Protein AF-A0A7Y0XD30-F1 (afdb_monomer)

Mean predicted aligned error: 10.46 Å

Structure (mmCIF, N/CA/C/O backbone):
data_AF-A0A7Y0XD30-F1
#
_entry.id   AF-A0A7Y0XD30-F1
#
loop_
_atom_site.group_PDB
_atom_site.id
_atom_site.type_symbol
_atom_site.label_atom_id
_atom_site.label_alt_id
_atom_site.label_comp_id
_atom_site.label_asym_id
_atom_site.label_entity_id
_atom_site.label_seq_id
_atom_site.pdbx_PDB_ins_code
_atom_site.Cartn_x
_atom_site.Cartn_y
_atom_site.Cartn_z
_atom_site.occupancy
_atom_site.B_iso_or_equiv
_atom_site.auth_seq_id
_atom_site.auth_comp_id
_atom_site.auth_asym_id
_atom_site.auth_atom_id
_atom_site.pdbx_PDB_model_num
ATOM 1 N N . ARG A 1 1 ? 8.450 -15.158 6.110 1.00 40.72 1 ARG A N 1
ATOM 2 C CA . ARG A 1 1 ? 8.918 -14.744 7.461 1.00 40.72 1 ARG A CA 1
ATOM 3 C C . ARG A 1 1 ? 7.693 -14.231 8.214 1.00 40.72 1 ARG A C 1
ATOM 5 O O . ARG A 1 1 ? 7.146 -13.221 7.806 1.00 40.72 1 ARG A O 1
ATOM 12 N N . ASN A 1 2 ? 7.202 -14.984 9.203 1.00 28.38 2 ASN A N 1
ATOM 13 C CA . ASN A 1 2 ? 5.881 -14.786 9.821 1.00 28.38 2 ASN A CA 1
ATOM 14 C C . ASN A 1 2 ? 5.797 -13.502 10.667 1.00 28.38 2 ASN A C 1
ATOM 16 O O . ASN A 1 2 ? 6.642 -13.281 11.538 1.00 28.38 2 ASN A O 1
ATOM 20 N N . LEU A 1 3 ? 4.737 -12.712 10.463 1.00 45.53 3 LEU A N 1
ATOM 21 C CA . LEU A 1 3 ? 4.401 -11.514 11.253 1.00 45.53 3 LEU A CA 1
ATOM 22 C C . LEU A 1 3 ? 4.070 -11.845 12.720 1.00 45.53 3 LEU A C 1
ATOM 24 O O . LEU A 1 3 ? 4.268 -11.014 13.596 1.00 45.53 3 LEU A O 1
ATOM 28 N N . ILE A 1 4 ? 3.689 -13.094 13.016 1.00 52.75 4 ILE A N 1
ATOM 29 C CA . ILE A 1 4 ? 3.488 -13.586 14.392 1.00 52.75 4 ILE A CA 1
ATOM 30 C C . ILE A 1 4 ? 4.797 -13.539 15.208 1.00 52.75 4 ILE A C 1
ATOM 32 O O . ILE A 1 4 ? 4.771 -13.384 16.427 1.00 52.75 4 ILE A O 1
ATOM 36 N N . SER A 1 5 ? 5.957 -13.620 14.544 1.00 49.81 5 SER A N 1
ATOM 37 C CA . SER A 1 5 ? 7.260 -13.606 15.219 1.00 49.81 5 SER A CA 1
ATOM 38 C C . SER A 1 5 ? 7.753 -12.200 15.581 1.00 49.81 5 SER A C 1
ATOM 40 O O . SER A 1 5 ? 8.642 -12.085 16.419 1.00 49.81 5 SER A O 1
ATOM 42 N N . HIS A 1 6 ? 7.215 -11.143 14.963 1.00 49.22 6 HIS A N 1
ATOM 43 C CA . HIS A 1 6 ? 7.564 -9.757 15.279 1.00 49.22 6 HIS A CA 1
ATOM 44 C C . HIS A 1 6 ? 6.322 -9.107 15.861 1.00 49.22 6 HIS A C 1
ATOM 46 O O . HIS A 1 6 ? 5.507 -8.558 15.127 1.00 49.22 6 HIS A O 1
ATOM 52 N N . ARG A 1 7 ? 6.163 -9.201 17.188 1.00 48.28 7 ARG A N 1
ATOM 53 C CA . ARG A 1 7 ? 5.128 -8.434 17.882 1.00 48.28 7 ARG A CA 1
ATOM 54 C C . ARG A 1 7 ? 5.397 -6.968 17.583 1.00 48.28 7 ARG A C 1
ATOM 56 O O . ARG A 1 7 ? 6.441 -6.457 17.998 1.00 48.28 7 ARG A O 1
ATOM 63 N N . PRO A 1 8 ? 4.521 -6.310 16.823 1.00 53.12 8 PRO A N 1
ATOM 64 C CA . PRO A 1 8 ? 4.772 -4.939 16.467 1.00 53.12 8 PRO A CA 1
ATOM 65 C C . PRO A 1 8 ? 4.687 -4.109 17.762 1.00 53.12 8 PRO A C 1
ATOM 67 O O . PRO A 1 8 ? 3.966 -4.489 18.693 1.00 53.12 8 PRO A O 1
ATOM 70 N N . PRO A 1 9 ? 5.496 -3.047 17.894 1.00 55.28 9 PRO A N 1
ATOM 71 C CA . PRO A 1 9 ? 5.637 -2.331 19.153 1.00 55.28 9 PRO A CA 1
ATOM 72 C C . PRO A 1 9 ? 4.263 -1.840 19.610 1.00 55.28 9 PRO A C 1
ATOM 74 O O . PRO A 1 9 ? 3.620 -1.040 18.931 1.00 55.28 9 PRO A O 1
ATOM 77 N N . LEU A 1 10 ? 3.815 -2.332 20.769 1.00 55.84 10 LEU A N 1
ATOM 78 C CA . LEU A 1 10 ? 2.494 -2.042 21.343 1.00 55.84 10 LEU A CA 1
ATOM 79 C C . LEU A 1 10 ? 2.226 -0.533 21.463 1.00 55.84 10 LEU A C 1
ATOM 81 O O . LEU A 1 10 ? 1.077 -0.112 21.404 1.00 55.84 10 LEU A O 1
ATOM 85 N N . GLY A 1 11 ? 3.284 0.280 21.566 1.00 56.53 11 GLY A N 1
ATOM 86 C CA . GLY A 1 11 ? 3.205 1.741 21.574 1.0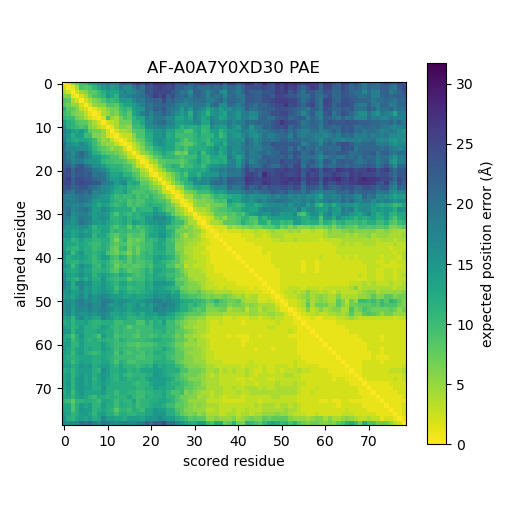0 56.53 11 GLY A CA 1
ATOM 87 C C . GLY A 1 11 ? 2.617 2.354 20.298 1.00 56.53 11 GLY A C 1
ATOM 88 O O . GLY A 1 11 ? 1.885 3.329 20.406 1.00 56.53 11 GLY A O 1
ATOM 89 N N . ILE A 1 12 ? 2.849 1.772 19.111 1.00 58.56 12 ILE A N 1
ATOM 90 C CA . ILE A 1 12 ? 2.218 2.260 17.869 1.00 58.56 12 ILE A CA 1
ATOM 91 C C . ILE A 1 12 ? 0.718 1.967 17.908 1.00 58.56 12 ILE A C 1
ATOM 93 O O . ILE A 1 12 ? -0.079 2.852 17.619 1.00 58.56 12 ILE A O 1
ATOM 97 N N . PHE A 1 13 ? 0.323 0.762 18.336 1.00 57.66 13 PHE A N 1
ATOM 98 C CA . PHE A 1 13 ? -1.091 0.390 18.448 1.00 57.66 13 PHE A CA 1
ATOM 99 C C . PHE A 1 13 ? -1.814 1.208 19.505 1.00 57.66 13 PHE A C 1
ATOM 101 O O . PHE A 1 13 ? -2.946 1.590 19.261 1.00 57.66 13 PHE A O 1
ATOM 108 N N . ASN A 1 14 ? -1.173 1.557 20.621 1.00 53.78 14 ASN A N 1
ATOM 109 C CA . ASN A 1 14 ? -1.785 2.385 21.663 1.00 53.78 14 ASN A CA 1
ATOM 110 C C . ASN A 1 14 ? -2.327 3.722 21.116 1.00 53.78 14 ASN A C 1
ATOM 112 O O . ASN A 1 14 ? -3.384 4.175 21.548 1.00 53.78 14 ASN A O 1
ATOM 116 N N . ASN A 1 15 ? -1.658 4.301 20.112 1.00 55.66 15 ASN A N 1
ATOM 117 C CA . ASN A 1 15 ? -2.113 5.508 19.416 1.00 55.66 15 ASN A CA 1
ATOM 118 C C . ASN A 1 15 ? -3.215 5.242 18.368 1.00 55.66 15 ASN A C 1
ATOM 120 O O . ASN A 1 15 ? -3.921 6.173 17.995 1.00 55.66 15 ASN A O 1
ATOM 124 N N . LEU A 1 16 ? -3.387 4.000 17.899 1.00 55.12 16 LEU A N 1
ATOM 125 C CA . LEU A 1 16 ? -4.500 3.581 17.027 1.00 55.12 16 LEU A CA 1
ATOM 126 C C . LEU A 1 16 ? -5.749 3.157 17.833 1.00 55.12 16 LEU A C 1
ATOM 128 O O . LEU A 1 16 ? -6.831 3.035 17.263 1.00 55.12 16 LEU A O 1
ATOM 132 N N . VAL A 1 17 ? -5.592 2.887 19.138 1.00 55.31 17 VAL A N 1
ATOM 133 C CA . VAL A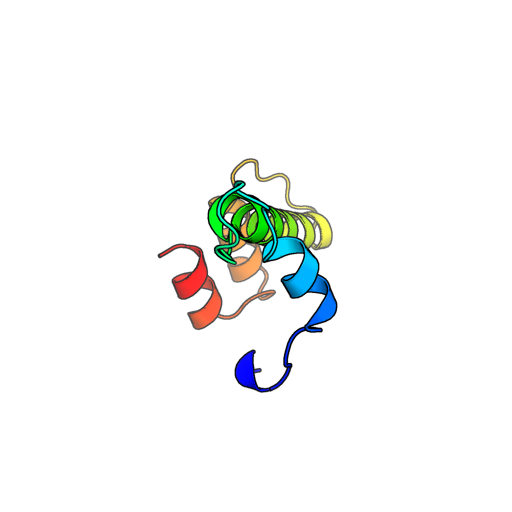 1 17 ? -6.584 2.230 20.014 1.00 55.31 17 VAL A CA 1
ATOM 134 C C . VAL A 1 17 ? -7.506 3.202 20.750 1.00 55.31 17 VAL A C 1
ATOM 136 O O . VAL A 1 17 ? -8.585 2.788 21.160 1.00 55.31 17 VAL A O 1
ATOM 139 N N . LEU A 1 18 ? -7.117 4.462 20.953 1.00 54.78 18 LEU A N 1
ATOM 140 C CA . LEU A 1 18 ? -7.798 5.315 21.927 1.00 54.78 18 LEU A CA 1
ATOM 141 C C . LEU A 1 18 ? -8.457 6.537 21.277 1.00 54.78 18 LEU A C 1
ATOM 143 O O . LEU A 1 18 ? -7.914 7.638 21.301 1.00 54.78 18 LEU A O 1
ATOM 147 N N . GLU A 1 19 ? -9.662 6.355 20.739 1.00 55.69 19 GLU A N 1
ATOM 148 C CA . GLU A 1 19 ? -10.605 7.470 20.622 1.00 55.69 19 GLU A CA 1
ATOM 149 C C . GLU A 1 19 ? -11.492 7.492 21.873 1.00 55.69 19 GLU A C 1
ATOM 151 O O . GLU A 1 19 ? -11.999 6.463 22.321 1.00 55.69 19 GLU A O 1
ATOM 156 N N . ASN A 1 20 ? -11.591 8.661 22.510 1.00 54.34 20 ASN A N 1
ATOM 157 C CA . ASN A 1 20 ? -12.363 8.836 23.735 1.00 54.34 20 ASN A CA 1
ATOM 158 C C . ASN A 1 20 ? -13.783 9.280 23.377 1.00 54.34 20 ASN A C 1
ATOM 160 O O . ASN A 1 20 ? -14.067 10.470 23.260 1.00 54.34 20 ASN A O 1
ATOM 164 N N . ASN A 1 21 ? -14.683 8.319 23.200 1.00 52.38 21 ASN A N 1
ATOM 165 C CA . ASN A 1 21 ? -16.058 8.564 22.767 1.00 52.38 21 ASN A CA 1
ATOM 166 C C . ASN A 1 21 ? -16.956 8.985 23.945 1.00 52.38 21 ASN A C 1
ATOM 168 O O . ASN A 1 21 ? -18.054 8.465 24.063 1.00 52.38 21 ASN A O 1
ATOM 172 N N . GLY A 1 22 ? -16.496 9.812 24.892 1.00 58.00 22 GLY A N 1
ATOM 173 C CA . GLY A 1 22 ? -17.290 10.316 26.034 1.00 58.00 22 GLY A CA 1
ATOM 174 C C . GLY A 1 22 ? -17.880 9.278 27.019 1.00 58.00 22 GLY A C 1
ATOM 175 O O . GLY A 1 22 ? -18.309 9.656 28.103 1.00 58.00 22 GLY A O 1
ATOM 176 N N . HIS A 1 23 ? -17.886 7.986 26.683 1.00 60.66 23 HIS A N 1
ATOM 177 C CA . HIS A 1 23 ? -18.582 6.895 27.376 1.00 60.66 23 HIS A CA 1
ATOM 178 C C . HIS A 1 23 ? -17.627 5.905 28.073 1.00 60.66 23 HIS A C 1
ATOM 180 O O . HIS A 1 23 ? -18.067 4.865 28.546 1.00 60.66 23 HIS A O 1
ATOM 186 N N . ASN A 1 24 ? -16.325 6.210 28.177 1.00 54.56 24 ASN A N 1
ATOM 187 C CA . ASN A 1 24 ? -15.309 5.326 28.784 1.00 54.56 24 ASN A CA 1
ATOM 188 C C . ASN A 1 24 ? -15.202 3.915 28.155 1.00 54.56 24 ASN A C 1
ATOM 190 O O . ASN A 1 24 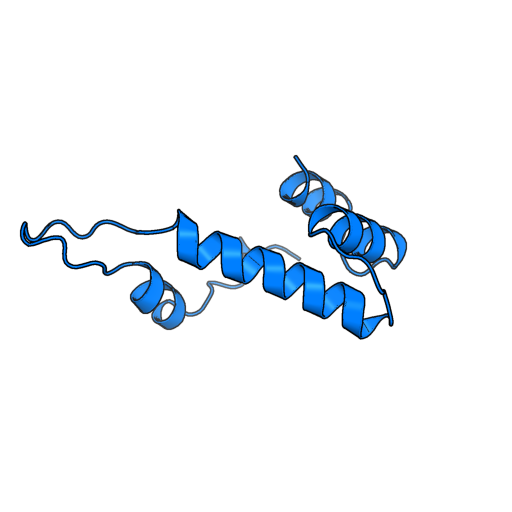? -14.613 3.014 28.751 1.00 54.56 24 ASN A O 1
ATOM 194 N N . GLU A 1 25 ? -15.699 3.712 26.934 1.00 55.00 25 GLU A N 1
ATOM 195 C CA . GLU A 1 25 ? -15.473 2.477 26.183 1.00 55.00 25 GLU A CA 1
ATOM 196 C C . GLU A 1 25 ? -14.198 2.603 25.345 1.00 55.00 25 GLU A C 1
ATOM 198 O O . GLU A 1 25 ? -14.109 3.430 24.437 1.00 55.00 25 GLU A O 1
ATOM 203 N N . LYS A 1 26 ? -13.190 1.775 25.642 1.00 53.94 26 LYS A N 1
ATOM 204 C CA . LYS A 1 26 ? -11.968 1.669 24.834 1.00 53.94 26 LYS A CA 1
ATOM 205 C C . LYS A 1 26 ? -12.308 1.003 23.498 1.00 53.94 26 LYS A C 1
ATOM 207 O O . LYS A 1 26 ? -12.249 -0.219 23.389 1.00 53.94 26 LYS A O 1
ATOM 212 N N . SER A 1 27 ? -12.678 1.796 22.498 1.00 55.16 27 SER A N 1
ATOM 213 C CA . SER A 1 27 ? -12.974 1.309 21.150 1.00 55.16 27 SER A CA 1
ATOM 214 C C . SER A 1 27 ? -11.785 1.523 20.221 1.00 55.16 27 SER A C 1
ATOM 216 O O . SER A 1 27 ? -11.331 2.643 20.009 1.00 55.16 27 SER A O 1
ATOM 218 N N . LEU A 1 28 ? -11.300 0.430 19.636 1.00 57.81 28 LEU A N 1
ATOM 219 C CA . LEU A 1 28 ? -10.194 0.432 18.688 1.00 57.81 28 LEU A CA 1
ATOM 220 C C . LEU A 1 28 ? -10.664 0.972 17.323 1.00 57.81 28 LEU A C 1
ATOM 222 O O . LEU A 1 28 ? -11.339 0.262 16.572 1.00 57.81 28 LEU A O 1
ATOM 226 N N . ASN A 1 29 ? -10.281 2.201 16.960 1.00 62.47 29 ASN A N 1
ATOM 227 C CA . ASN A 1 29 ? -10.556 2.756 15.629 1.00 62.47 29 ASN A CA 1
ATOM 228 C C . ASN A 1 29 ? -9.542 2.218 14.595 1.00 62.47 29 ASN A C 1
ATOM 230 O O . ASN A 1 29 ? -8.629 2.909 14.143 1.00 62.47 29 ASN A O 1
ATOM 234 N N . ILE A 1 30 ? -9.702 0.941 14.218 1.00 59.56 30 ILE A N 1
ATOM 235 C CA . ILE A 1 30 ? -8.826 0.257 13.244 1.00 59.56 30 ILE A CA 1
ATOM 236 C C . ILE A 1 30 ? -8.921 0.909 11.864 1.00 59.56 30 ILE A C 1
ATOM 238 O O . ILE A 1 30 ? -7.927 0.996 11.152 1.00 59.56 30 ILE A O 1
ATOM 242 N N . LYS A 1 31 ? -10.119 1.346 11.457 1.00 59.25 31 LYS A N 1
ATOM 243 C CA . LYS A 1 31 ? -10.418 1.622 10.045 1.00 59.25 31 LYS A CA 1
ATOM 244 C C . LYS A 1 31 ? -9.534 2.716 9.464 1.00 59.25 31 LYS A C 1
ATOM 246 O O . LYS A 1 31 ? -8.886 2.493 8.453 1.00 59.25 31 LYS A O 1
ATOM 251 N N . LYS A 1 32 ? -9.469 3.891 10.087 1.00 61.44 32 LYS A N 1
ATOM 252 C CA . LYS A 1 32 ? -8.726 5.015 9.499 1.00 61.44 32 LYS A CA 1
ATOM 253 C C . LYS A 1 32 ? -7.213 4.824 9.616 1.00 61.44 32 LYS A C 1
ATOM 255 O O . LYS A 1 32 ? -6.472 5.080 8.671 1.00 61.44 32 LYS A O 1
ATOM 260 N N . SER A 1 33 ? -6.780 4.327 10.767 1.00 64.19 33 SER A N 1
ATOM 261 C CA . SER A 1 33 ? -5.373 4.206 11.130 1.00 64.19 33 SER A CA 1
ATOM 262 C C . SER A 1 33 ? -4.668 3.024 10.458 1.00 64.19 33 SER A C 1
ATOM 264 O O . SER A 1 33 ? -3.559 3.177 9.952 1.00 64.19 33 SER A O 1
ATOM 266 N N . ALA A 1 34 ? -5.306 1.851 10.394 1.00 70.62 34 ALA A N 1
ATOM 267 C CA . ALA A 1 34 ? -4.710 0.669 9.772 1.00 70.62 34 ALA A CA 1
ATOM 268 C C . ALA A 1 34 ? -4.722 0.745 8.238 1.00 70.62 34 ALA A C 1
ATOM 270 O O . ALA A 1 34 ? -3.742 0.359 7.606 1.00 70.62 34 ALA A O 1
ATOM 271 N N . ILE A 1 35 ? -5.790 1.287 7.637 1.00 80.25 35 ILE A N 1
ATOM 272 C CA . ILE A 1 35 ? -5.868 1.452 6.177 1.00 80.25 35 ILE A CA 1
ATOM 273 C C . ILE A 1 35 ? -4.797 2.438 5.698 1.00 80.25 35 ILE A C 1
ATOM 275 O O . ILE A 1 35 ? -4.108 2.151 4.725 1.00 80.25 35 ILE A O 1
ATOM 279 N N . GLY A 1 36 ? -4.597 3.561 6.401 1.00 82.44 36 GLY A N 1
ATOM 280 C CA . GLY A 1 36 ? -3.545 4.527 6.059 1.00 82.44 36 GLY A CA 1
ATOM 281 C C . GLY A 1 36 ? -2.150 3.894 6.024 1.00 82.44 36 GLY A C 1
ATOM 282 O O . GLY A 1 36 ? -1.437 4.036 5.034 1.00 82.44 36 GLY A O 1
ATOM 283 N N . LEU A 1 37 ? -1.810 3.107 7.050 1.00 83.25 37 LEU A N 1
ATOM 284 C CA . LEU A 1 37 ? -0.537 2.382 7.125 1.00 83.25 37 LEU A CA 1
ATOM 285 C C . LEU A 1 37 ? -0.348 1.394 5.967 1.00 83.25 37 LEU A C 1
ATOM 287 O O . LEU A 1 37 ? 0.741 1.300 5.407 1.00 83.25 37 LEU A O 1
ATOM 291 N N . LEU A 1 38 ? -1.402 0.671 5.590 1.00 85.19 38 LEU A N 1
ATOM 292 C CA . LEU A 1 38 ? -1.354 -0.288 4.488 1.00 85.19 38 LEU A CA 1
ATOM 293 C C . LEU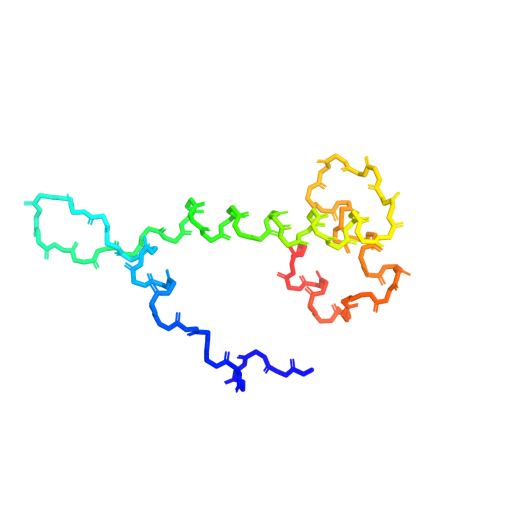 A 1 38 ? -1.094 0.414 3.147 1.00 85.19 38 LEU A C 1
ATOM 295 O O . LEU A 1 38 ? -0.251 -0.022 2.362 1.00 85.19 38 LEU A O 1
ATOM 299 N N . VAL A 1 39 ? -1.745 1.557 2.925 1.00 88.56 39 VAL A N 1
ATOM 300 C CA . VAL A 1 39 ? -1.508 2.400 1.747 1.00 88.56 39 VAL A CA 1
ATOM 301 C C . VAL A 1 39 ? -0.073 2.939 1.728 1.00 88.56 39 VAL A C 1
ATOM 303 O O . VAL A 1 39 ? 0.567 2.953 0.673 1.00 88.56 39 VAL A O 1
ATOM 306 N N . ASP A 1 40 ? 0.459 3.365 2.873 1.00 88.75 40 ASP A N 1
ATOM 307 C CA . ASP A 1 40 ? 1.827 3.882 2.961 1.00 88.75 40 ASP A CA 1
ATOM 308 C C . ASP A 1 40 ? 2.873 2.798 2.686 1.00 88.75 40 ASP A C 1
ATOM 310 O O . ASP A 1 40 ? 3.840 3.050 1.966 1.00 88.75 40 ASP A O 1
ATOM 314 N N . ILE A 1 41 ? 2.647 1.568 3.154 1.00 89.44 41 ILE A N 1
ATOM 315 C CA . ILE A 1 41 ? 3.490 0.414 2.814 1.00 89.44 41 ILE A CA 1
ATOM 316 C C . ILE A 1 41 ? 3.504 0.180 1.296 1.00 89.44 41 ILE A C 1
ATOM 318 O O . ILE A 1 41 ? 4.580 0.027 0.711 1.00 89.44 41 ILE A O 1
ATOM 322 N N . ALA A 1 42 ? 2.341 0.217 0.638 1.00 90.81 42 ALA A N 1
ATOM 323 C CA . ALA A 1 42 ? 2.251 0.070 -0.816 1.00 90.81 42 ALA A CA 1
ATOM 324 C C . ALA A 1 42 ? 3.060 1.157 -1.550 1.00 90.81 42 ALA A C 1
ATOM 326 O O . ALA A 1 42 ? 3.808 0.871 -2.488 1.00 90.81 42 ALA A O 1
ATOM 327 N N . ARG A 1 43 ? 2.964 2.416 -1.095 1.00 92.06 43 ARG A N 1
ATOM 328 C CA . ARG A 1 43 ? 3.742 3.542 -1.644 1.00 92.06 43 ARG A CA 1
ATOM 329 C C . ARG A 1 43 ? 5.242 3.353 -1.460 1.00 92.06 43 ARG A C 1
ATOM 331 O O . ARG A 1 43 ? 5.986 3.583 -2.408 1.00 92.06 43 ARG A O 1
ATOM 338 N N . ILE A 1 44 ? 5.689 2.920 -0.281 1.00 91.38 44 ILE A N 1
ATOM 339 C CA . ILE A 1 44 ? 7.111 2.687 0.003 1.00 91.38 44 ILE A CA 1
ATOM 340 C C . ILE A 1 44 ? 7.681 1.627 -0.943 1.00 91.38 44 ILE A C 1
ATOM 342 O O . ILE A 1 44 ? 8.735 1.852 -1.540 1.00 91.38 44 ILE A O 1
ATOM 346 N N . TYR A 1 45 ? 6.985 0.502 -1.130 1.00 90.00 45 TYR A N 1
ATOM 347 C CA . TYR A 1 45 ? 7.448 -0.549 -2.039 1.00 90.00 45 TYR A CA 1
ATOM 348 C C . TYR A 1 45 ? 7.492 -0.091 -3.497 1.00 90.00 45 TYR A C 1
ATOM 350 O O . TYR A 1 45 ? 8.478 -0.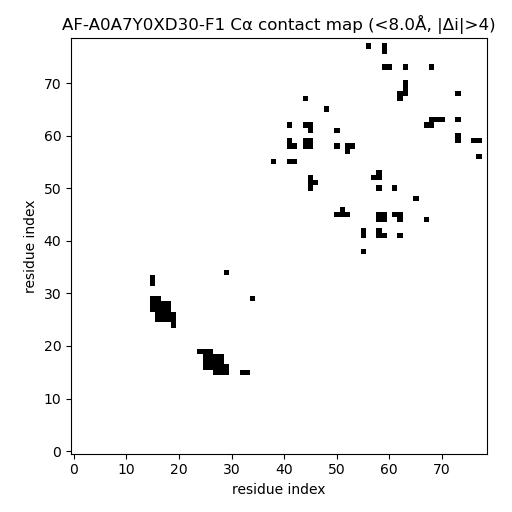359 -4.190 1.00 90.00 45 TYR A O 1
ATOM 358 N N . ALA A 1 46 ? 6.477 0.649 -3.946 1.00 90.06 46 ALA A N 1
ATOM 359 C CA . ALA A 1 46 ? 6.459 1.204 -5.293 1.00 90.06 46 ALA A CA 1
ATOM 360 C C . ALA A 1 46 ? 7.610 2.199 -5.511 1.00 90.06 46 ALA A C 1
ATOM 362 O O . ALA A 1 46 ? 8.389 2.039 -6.451 1.00 90.06 46 ALA A O 1
ATOM 363 N N . LEU A 1 47 ? 7.788 3.169 -4.608 1.00 91.81 47 LEU A N 1
ATOM 364 C CA . LEU A 1 47 ? 8.852 4.175 -4.699 1.00 91.81 47 LEU A CA 1
ATOM 365 C C . LEU A 1 47 ? 10.250 3.554 -4.641 1.00 91.81 47 LEU A C 1
ATOM 367 O O . LEU A 1 47 ? 11.125 3.953 -5.406 1.00 91.81 47 LEU A O 1
ATOM 371 N N . HIS A 1 48 ? 10.458 2.534 -3.802 1.00 90.38 48 HIS A N 1
ATOM 372 C CA . HIS A 1 48 ? 11.736 1.823 -3.704 1.00 90.38 48 HIS A CA 1
ATOM 373 C C . HIS A 1 48 ? 12.196 1.216 -5.045 1.00 90.38 48 HIS A C 1
ATOM 375 O O . HIS A 1 48 ? 13.397 1.070 -5.278 1.00 90.38 48 HIS A O 1
ATOM 381 N N . LYS A 1 49 ? 11.262 0.879 -5.944 1.00 87.50 49 LYS A N 1
ATOM 382 C CA . LYS A 1 49 ? 11.549 0.352 -7.291 1.00 87.50 49 LYS A CA 1
ATOM 383 C C . LYS A 1 49 ? 11.206 1.329 -8.421 1.00 87.50 49 LYS A C 1
ATOM 385 O O . LYS A 1 49 ? 11.179 0.914 -9.579 1.00 87.50 49 LYS A O 1
ATOM 390 N N . GLY A 1 50 ? 10.970 2.605 -8.105 1.00 88.31 50 GLY A N 1
ATOM 391 C CA . GLY A 1 50 ? 10.681 3.655 -9.087 1.00 88.31 50 GLY A CA 1
ATOM 392 C C . GLY A 1 50 ? 9.318 3.527 -9.781 1.00 88.31 50 GLY A C 1
ATOM 393 O O . GLY A 1 50 ? 9.170 3.971 -10.914 1.00 88.31 50 GLY A O 1
ATOM 394 N N . GLY A 1 51 ? 8.339 2.887 -9.140 1.00 83.38 51 GLY A N 1
ATOM 395 C CA . GLY A 1 51 ? 6.977 2.736 -9.655 1.00 83.38 51 GLY A CA 1
ATOM 396 C C . GLY A 1 51 ? 6.153 4.025 -9.545 1.00 83.38 51 GLY A C 1
ATOM 397 O O . GLY A 1 51 ? 6.242 4.742 -8.551 1.00 83.38 51 GLY A O 1
ATOM 398 N N . GLY A 1 52 ? 5.330 4.299 -10.563 1.00 87.00 52 GLY A N 1
ATOM 399 C CA . GLY A 1 52 ? 4.475 5.493 -10.670 1.00 87.00 52 GLY A CA 1
ATOM 400 C C . GLY A 1 52 ? 2.973 5.232 -10.498 1.00 87.00 52 GLY A C 1
ATOM 401 O O . GLY A 1 52 ? 2.164 6.062 -10.900 1.00 87.00 52 GLY A O 1
ATOM 402 N N . MET A 1 53 ? 2.593 4.074 -9.954 1.00 91.88 53 MET A N 1
ATOM 403 C CA . MET A 1 53 ? 1.198 3.641 -9.833 1.00 91.88 53 MET A CA 1
ATOM 404 C C . MET A 1 53 ? 0.377 4.572 -8.933 1.00 91.88 53 MET A C 1
ATOM 406 O O . MET A 1 53 ? 0.871 5.098 -7.923 1.00 91.88 53 MET A O 1
ATOM 410 N N . LEU A 1 54 ? -0.901 4.744 -9.275 1.00 85.00 54 LEU A N 1
ATOM 411 C CA . LEU A 1 54 ? -1.803 5.676 -8.599 1.00 85.00 54 LEU A CA 1
ATOM 412 C C . LEU A 1 54 ? -2.625 4.986 -7.511 1.00 85.00 54 LEU A C 1
ATOM 414 O O . LEU A 1 54 ? -2.748 5.532 -6.405 1.00 85.00 54 LEU A O 1
ATOM 418 N N . SER A 1 55 ? -3.135 3.788 -7.791 1.00 92.25 55 SER A N 1
ATOM 419 C CA . SER A 1 55 ? -3.930 3.023 -6.832 1.00 92.25 55 SER A CA 1
ATOM 420 C C . SER A 1 55 ? -3.055 2.228 -5.859 1.00 92.25 55 SER A C 1
ATOM 422 O O . SER A 1 55 ? -1.852 2.055 -6.048 1.00 92.25 55 SER A O 1
ATOM 424 N N . THR A 1 56 ? -3.651 1.791 -4.753 1.00 91.75 56 THR A N 1
ATOM 425 C CA . THR A 1 56 ? -2.969 0.951 -3.759 1.00 91.75 56 THR A CA 1
ATOM 426 C C . THR A 1 56 ? -2.806 -0.486 -4.256 1.00 91.75 56 THR A C 1
ATOM 428 O O . THR A 1 56 ? -1.753 -1.073 -4.031 1.00 91.75 56 THR A O 1
ATOM 431 N N . GLU A 1 57 ? -3.795 -1.014 -4.978 1.00 92.75 57 GLU A N 1
ATOM 432 C CA . GL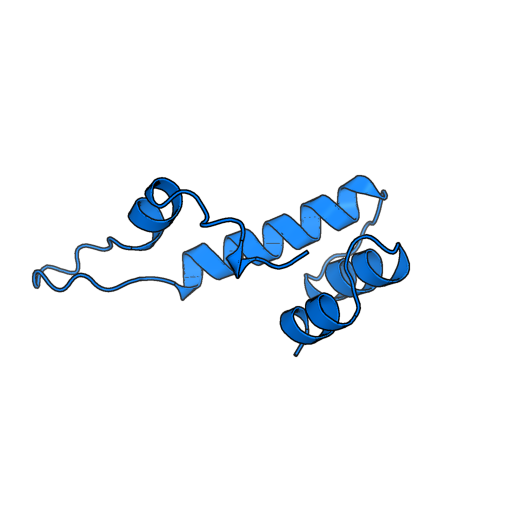U A 1 57 ? -3.765 -2.359 -5.572 1.00 92.75 57 GLU A CA 1
ATOM 433 C C . GLU A 1 57 ? -2.645 -2.481 -6.608 1.00 92.75 57 GLU A C 1
ATOM 435 O O . GLU A 1 57 ? -1.760 -3.314 -6.438 1.00 92.75 57 GLU A O 1
ATOM 440 N N . GLU A 1 58 ? -2.566 -1.559 -7.577 1.00 93.88 58 GLU A N 1
ATOM 441 C CA . GLU A 1 58 ? -1.498 -1.568 -8.593 1.00 93.88 58 GLU A CA 1
ATOM 442 C C . GLU A 1 58 ? -0.095 -1.501 -7.967 1.00 93.88 58 GLU A C 1
ATOM 444 O O . GLU A 1 58 ? 0.875 -2.030 -8.511 1.00 93.88 58 GLU A O 1
ATOM 449 N N . ARG A 1 59 ? 0.047 -0.832 -6.813 1.00 94.19 59 ARG A N 1
ATOM 450 C CA . ARG A 1 59 ? 1.320 -0.785 -6.080 1.00 94.19 59 ARG A CA 1
ATOM 451 C C . ARG A 1 59 ? 1.661 -2.130 -5.444 1.00 94.19 59 ARG A C 1
ATOM 453 O O . ARG A 1 59 ? 2.844 -2.465 -5.388 1.00 94.19 59 ARG A O 1
ATOM 460 N N . PHE A 1 60 ? 0.672 -2.882 -4.962 1.00 94.25 60 PHE A N 1
ATOM 461 C CA . PHE A 1 60 ? 0.891 -4.229 -4.439 1.00 94.25 60 PHE A CA 1
ATOM 462 C C . PHE A 1 60 ? 1.167 -5.242 -5.544 1.00 94.25 60 PHE A C 1
ATOM 464 O O . PHE A 1 60 ? 2.092 -6.036 -5.378 1.00 94.25 60 PHE A O 1
ATOM 471 N N . ASP A 1 61 ? 0.471 -5.159 -6.678 1.00 94.12 61 ASP A N 1
ATOM 472 C CA . ASP A 1 61 ? 0.785 -5.958 -7.870 1.00 94.12 61 ASP A CA 1
ATOM 473 C C . ASP A 1 61 ? 2.223 -5.715 -8.319 1.00 94.12 61 ASP A C 1
ATOM 475 O O . ASP A 1 61 ? 3.027 -6.639 -8.423 1.00 94.12 61 ASP A O 1
ATOM 479 N N . PHE A 1 62 ? 2.610 -4.447 -8.449 1.00 93.81 62 PHE A N 1
ATOM 480 C CA . PHE A 1 62 ? 3.979 -4.089 -8.789 1.00 93.81 62 PHE A CA 1
ATOM 481 C C . PHE A 1 62 ? 5.002 -4.587 -7.761 1.00 93.81 62 PHE A C 1
ATOM 483 O O . PHE A 1 62 ? 6.089 -5.041 -8.124 1.00 93.81 62 PHE A O 1
ATOM 490 N N . ALA A 1 63 ? 4.688 -4.496 -6.467 1.00 93.00 63 ALA A N 1
ATOM 491 C CA . ALA A 1 63 ? 5.566 -5.005 -5.421 1.00 93.00 63 ALA A CA 1
ATOM 492 C C . ALA A 1 63 ? 5.738 -6.529 -5.518 1.00 93.00 63 ALA A C 1
ATOM 494 O O . ALA A 1 63 ? 6.850 -7.027 -5.319 1.00 93.00 63 ALA A O 1
ATOM 495 N N . TYR A 1 64 ? 4.672 -7.256 -5.852 1.00 94.44 64 TYR A N 1
ATOM 496 C CA . TYR A 1 64 ? 4.706 -8.696 -6.076 1.00 94.44 64 TYR A CA 1
ATOM 497 C C . TYR A 1 64 ? 5.525 -9.060 -7.321 1.00 94.44 64 TYR A C 1
ATOM 499 O O . TYR A 1 64 ? 6.468 -9.846 -7.213 1.00 94.44 64 TYR A O 1
ATOM 507 N N . ASP A 1 65 ? 5.283 -8.398 -8.454 1.00 93.44 65 ASP A N 1
ATOM 508 C CA . ASP A 1 65 ? 6.016 -8.610 -9.711 1.00 93.44 65 ASP A CA 1
ATOM 509 C C . ASP A 1 65 ? 7.523 -8.341 -9.571 1.00 93.44 65 ASP A C 1
ATOM 511 O O . ASP A 1 65 ? 8.361 -8.949 -10.241 1.00 93.44 65 ASP A O 1
ATOM 515 N N . ARG A 1 66 ? 7.899 -7.424 -8.672 1.00 92.69 66 ARG A N 1
ATOM 516 C CA . ARG A 1 66 ? 9.298 -7.105 -8.342 1.00 92.69 66 ARG A CA 1
ATOM 517 C C . ARG A 1 66 ? 9.896 -8.001 -7.252 1.00 92.69 66 ARG A C 1
ATOM 519 O O . ARG A 1 66 ? 11.050 -7.780 -6.873 1.00 92.69 66 ARG A O 1
ATOM 526 N N . GLY A 1 67 ? 9.142 -8.971 -6.737 1.00 91.50 67 GLY A N 1
ATOM 527 C CA . GLY A 1 67 ? 9.574 -9.912 -5.701 1.00 91.50 67 GLY A CA 1
ATOM 528 C C . GLY A 1 67 ? 9.778 -9.285 -4.318 1.00 91.50 67 GLY A C 1
ATOM 529 O O . GLY A 1 67 ? 10.545 -9.812 -3.514 1.00 91.50 67 GLY A O 1
ATOM 530 N N . LEU A 1 68 ? 9.144 -8.142 -4.035 1.00 89.44 68 LEU A N 1
ATOM 531 C CA . LEU A 1 68 ? 9.241 -7.457 -2.739 1.00 89.44 68 LEU A CA 1
ATOM 532 C C . LEU A 1 68 ? 8.328 -8.076 -1.677 1.00 89.44 68 LEU A C 1
ATOM 534 O O . LEU A 1 68 ? 8.631 -8.001 -0.485 1.00 89.44 68 LEU A O 1
ATOM 538 N N . ILE A 1 69 ? 7.229 -8.691 -2.111 1.00 90.50 69 ILE A N 1
ATOM 539 C CA . ILE A 1 69 ? 6.287 -9.432 -1.272 1.00 90.50 69 ILE A CA 1
ATOM 540 C C . ILE A 1 69 ? 6.054 -10.825 -1.865 1.00 90.50 69 ILE A C 1
ATOM 542 O O . ILE A 1 69 ? 6.246 -11.043 -3.058 1.00 90.50 69 ILE A O 1
ATOM 546 N N . ASN A 1 70 ? 5.688 -11.788 -1.019 1.00 92.75 70 ASN A N 1
ATOM 547 C CA . ASN A 1 70 ? 5.396 -13.160 -1.449 1.00 92.75 70 ASN A CA 1
ATOM 548 C C . ASN A 1 70 ? 3.923 -13.304 -1.873 1.00 92.75 70 ASN A C 1
ATOM 550 O O . ASN A 1 70 ? 3.107 -12.440 -1.559 1.00 92.75 70 ASN A O 1
ATOM 554 N N . SER A 1 71 ? 3.588 -14.414 -2.534 1.00 91.38 71 SER A N 1
ATOM 555 C CA . SER A 1 71 ? 2.241 -14.679 -3.059 1.00 91.38 71 SER A CA 1
ATOM 556 C C . SER A 1 71 ? 1.161 -14.717 -1.980 1.00 91.38 71 SER A C 1
ATOM 558 O O . SER A 1 71 ? 0.089 -14.166 -2.186 1.00 91.38 71 SER A O 1
ATOM 560 N N . THR A 1 72 ? 1.445 -15.298 -0.810 1.00 91.44 72 THR A N 1
ATOM 561 C CA . THR A 1 72 ? 0.500 -15.309 0.318 1.00 91.44 72 THR A CA 1
ATOM 562 C C . THR A 1 72 ? 0.178 -13.891 0.774 1.00 91.44 72 THR A C 1
ATOM 564 O O . THR A 1 72 ? -0.980 -13.527 0.898 1.00 91.44 72 THR A O 1
ATOM 567 N N . SER A 1 73 ? 1.204 -13.059 0.963 1.00 87.25 73 SER A N 1
ATOM 568 C CA . SER A 1 73 ? 1.021 -11.663 1.359 1.00 87.25 73 SER A CA 1
ATOM 569 C C . SER A 1 73 ? 0.316 -10.84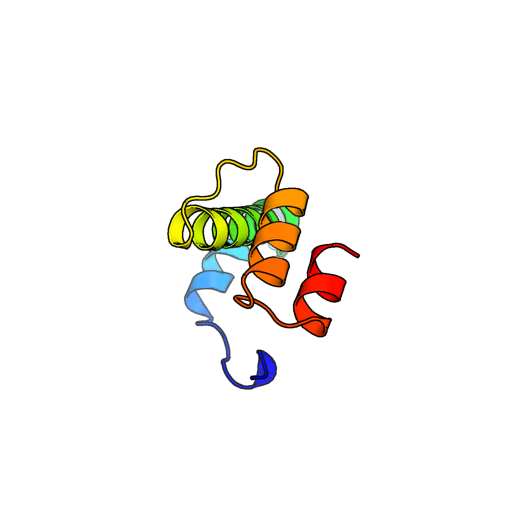4 0.280 1.00 87.25 73 SER A C 1
ATOM 571 O O . SER A 1 73 ? -0.485 -9.990 0.619 1.00 87.25 73 SER A O 1
ATOM 573 N N . HIS A 1 74 ? 0.596 -11.085 -1.001 1.00 92.06 74 HIS A N 1
ATOM 574 C CA . HIS A 1 74 ? -0.107 -10.425 -2.104 1.00 92.06 74 HIS A CA 1
ATOM 575 C C . HIS A 1 74 ? -1.602 -10.768 -2.102 1.00 92.06 74 HIS A C 1
ATOM 577 O O . HIS A 1 74 ? -2.429 -9.859 -2.109 1.00 92.06 74 HIS A O 1
ATOM 583 N N . GLN A 1 75 ? -1.939 -12.050 -1.958 1.00 90.88 75 GLN A N 1
ATOM 584 C CA . GLN A 1 75 ? -3.322 -12.512 -1.863 1.00 90.88 75 GLN A CA 1
ATOM 585 C C . GLN A 1 75 ? -4.045 -11.932 -0.636 1.00 90.88 75 GLN A C 1
ATOM 587 O O . GLN A 1 75 ? -5.167 -11.457 -0.762 1.00 90.88 75 GLN A O 1
ATOM 592 N N . ASP A 1 76 ? -3.392 -11.890 0.529 1.00 88.44 76 ASP A N 1
ATOM 593 C CA . ASP A 1 76 ? -3.965 -11.297 1.746 1.00 88.44 76 ASP A CA 1
ATOM 594 C C . ASP A 1 76 ? -4.215 -9.778 1.618 1.00 88.44 76 ASP A C 1
ATOM 596 O O . ASP A 1 76 ? -5.072 -9.230 2.313 1.00 88.44 76 ASP A O 1
ATOM 600 N N . LEU A 1 77 ? -3.435 -9.080 0.781 1.00 87.62 77 LEU A N 1
ATOM 601 C CA . LEU A 1 77 ? -3.481 -7.620 0.627 1.00 87.62 77 LEU A CA 1
ATOM 602 C C . LEU A 1 77 ? 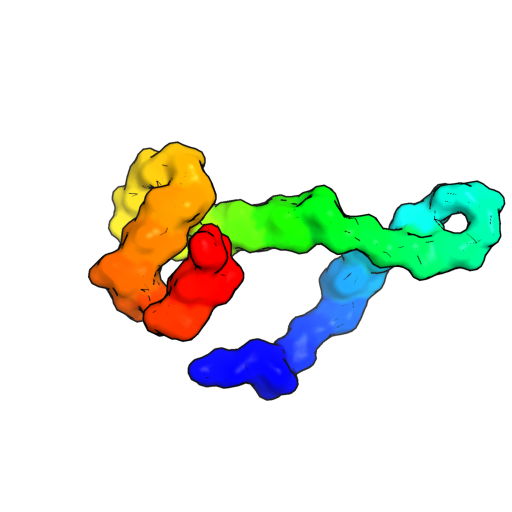-4.466 -7.150 -0.445 1.00 87.62 77 LEU A C 1
ATOM 604 O O . LEU A 1 77 ? -5.000 -6.049 -0.309 1.00 87.62 77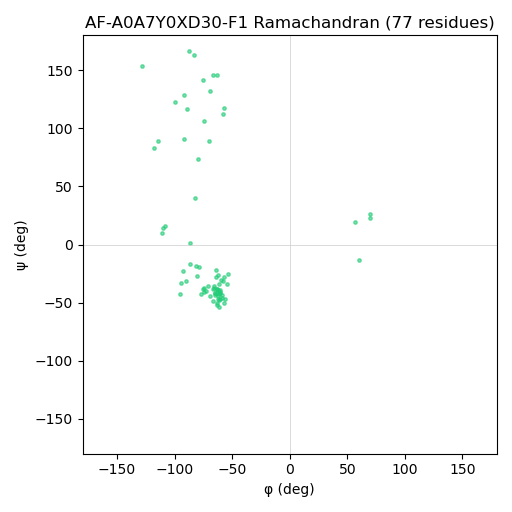 LEU A O 1
ATOM 608 N N . ILE A 1 78 ? -4.670 -7.943 -1.499 1.00 85.12 78 ILE A N 1
ATOM 609 C CA . ILE A 1 78 ? -5.590 -7.610 -2.594 1.00 85.12 78 ILE A CA 1
ATOM 610 C C . ILE A 1 78 ? -6.974 -8.231 -2.377 1.00 85.12 78 ILE A C 1
ATOM 612 O O . ILE A 1 78 ? -7.965 -7.567 -2.672 1.00 85.12 78 ILE A O 1
ATOM 616 N N . GLY A 1 79 ? -7.047 -9.420 -1.762 1.00 64.88 79 GLY A N 1
ATOM 617 C CA . GLY A 1 79 ? -8.303 -10.126 -1.492 1.00 64.88 79 GLY A CA 1
ATOM 618 C C . GLY A 1 79 ? -8.858 -10.846 -2.711 1.00 64.88 79 GLY A C 1
ATOM 619 O O . GLY A 1 79 ? -9.414 -10.167 -3.598 1.00 64.88 79 GLY A O 1
#

InterPro domains:
  IPR018821 Domain of unknown function DUF294, putative nucleotidyltransferase substrate-binding [PF10335] (2-78)

Foldseek 3Di:
DDPVVCPDPVVLQVVQFDDCPVPPDRHRNCPPSVVVVLQVVLVVLCVVVVHDDDDSLVSLVVSVVVVVDDPVVNVVSND

Sequence (79 aa):
RNLISHRPPLGIFNNLVLENNGHNEKSLNIKKSAIGLLVDIARIYALHKGGGMLSTEERFDFAYDRGLINSTSHQDLIG

Organism: Vibrio parahaemolyticus (NCBI:txid670)

Solvent-accessible surface area (backbone atoms only — not comparable to full-atom values): 4840 Å² total; per-residue (Å²): 136,67,68,86,78,55,76,70,64,63,72,63,49,56,74,40,31,67,53,84,75,89,70,87,56,85,46,64,50,52,68,70,55,53,51,51,53,53,46,49,53,23,50,52,50,18,52,76,70,72,50,85,65,86,54,59,61,58,16,43,53,51,23,38,79,71,65,74,45,54,72,70,58,48,48,73,71,68,108

Secondary structure (DSSP, 8-state):
--GGGS---HHHHHHHH-B--SS---B--HHHHHHHHHHHHHHHHHHHTT----SHHHHHHHHHHTTSS-HHHHHHHH-

pLDDT: mean 74.46, std 18.14, range [28.38, 94.44]

Radius of gyration: 15.37 Å; Cα contacts (8 Å, |Δi|>4): 59; chains: 1; bounding box: 30×26×40 Å

Nearest PDB structures (foldseek):
  7qxa-assembly1_M  TM=2.907E-01  e=6.187E+00  Homo sapiens